Protein AF-A0A925VA22-F1 (afdb_monomer_lite)

pLDDT: mean 89.5, std 6.54, range [64.44, 97.0]

Radius of gyration: 14.25 Å; chains: 1; bounding box: 31×29×47 Å

Secondary structure (DSSP, 8-state):
-HHHHHHHHHHHHHHHHHHHHT-GGGS-TTSEEEEEETTEEEEEESSPPPTTEEEEEEEETTTEEEEEEEE--TT----------PPP-

Sequence (89 aa):
AQRLDRYFRYWTLRESYTKAHGIGMAMPASAFSFAIEDEAIRLRTTSEPRDTWQFRQWRLGTTHTLALTTELAPHEAADVRVNEVVPLR

Foldseek 3Di:
DVVVVVVQVFVQQVVQVCVQVPPHPVDPPPQWGWDCDPQDIDIDGPDDDDLQWDKHWDDDPDPDIHIHIGRHPNPDDDPDDDDDDDDDD

Structure (mmCIF, N/CA/C/O backbone):
data_AF-A0A925VA22-F1
#
_entry.id   AF-A0A925VA22-F1
#
loop_
_atom_site.group_PDB
_atom_site.id
_atom_site.type_symbol
_atom_site.label_atom_id
_atom_site.label_alt_id
_atom_site.label_comp_id
_atom_site.label_asym_id
_atom_site.label_entity_id
_atom_site.label_seq_id
_atom_site.pdbx_PDB_ins_code
_atom_site.Cartn_x
_atom_site.Cartn_y
_atom_site.Cartn_z
_atom_site.occupancy
_atom_site.B_iso_or_equiv
_atom_site.auth_seq_id
_atom_site.auth_comp_id
_atom_site.auth_asym_id
_atom_site.auth_atom_id
_atom_site.pdbx_PDB_model_num
ATOM 1 N N . ALA A 1 1 ? -18.791 8.180 2.645 1.00 64.44 1 ALA A N 1
ATOM 2 C CA . ALA A 1 1 ? -18.036 6.982 3.074 1.00 64.44 1 ALA A CA 1
ATOM 3 C C . ALA A 1 1 ? -17.285 6.308 1.916 1.00 64.44 1 ALA A C 1
ATOM 5 O O . ALA A 1 1 ? -16.067 6.235 1.978 1.00 64.44 1 ALA A O 1
ATOM 6 N N . GLN A 1 2 ? -17.961 5.900 0.831 1.00 81.75 2 GLN A N 1
ATOM 7 C CA . GLN A 1 2 ? -17.358 5.097 -0.255 1.00 81.75 2 GLN A CA 1
ATOM 8 C C . GLN A 1 2 ? -16.114 5.715 -0.931 1.00 81.75 2 GLN A C 1
ATOM 10 O O . GLN A 1 2 ? -15.171 4.997 -1.249 1.00 81.75 2 GLN A O 1
ATOM 15 N N . ARG A 1 3 ? -16.059 7.045 -1.112 1.00 90.25 3 ARG A N 1
ATOM 16 C CA . ARG A 1 3 ? -14.880 7.721 -1.695 1.00 90.25 3 ARG A CA 1
ATOM 17 C C . ARG A 1 3 ? -13.635 7.621 -0.810 1.00 90.25 3 ARG A C 1
ATOM 19 O O . ARG A 1 3 ? -12.542 7.435 -1.329 1.00 90.25 3 ARG A O 1
ATOM 26 N N . LEU A 1 4 ? -13.804 7.757 0.507 1.00 91.50 4 LEU A N 1
ATOM 27 C CA . LEU A 1 4 ? -12.696 7.700 1.464 1.00 91.50 4 LEU A CA 1
ATOM 28 C C . LEU A 1 4 ? -12.166 6.270 1.606 1.00 91.50 4 LEU A C 1
ATOM 30 O O . LEU A 1 4 ? -10.962 6.056 1.636 1.00 91.50 4 LEU A O 1
ATOM 34 N N . ASP A 1 5 ? -13.072 5.297 1.610 1.00 90.00 5 ASP A N 1
ATOM 35 C CA . ASP A 1 5 ? -12.721 3.880 1.591 1.00 90.00 5 ASP A CA 1
ATOM 36 C C . ASP A 1 5 ? -11.883 3.527 0.355 1.00 90.00 5 ASP A C 1
ATOM 38 O O . ASP A 1 5 ? -10.770 3.013 0.459 1.00 90.00 5 ASP A O 1
ATOM 42 N N . ARG A 1 6 ? -12.365 3.932 -0.827 1.00 91.62 6 ARG A N 1
ATOM 43 C CA . ARG A 1 6 ? -11.637 3.757 -2.084 1.00 91.62 6 ARG A CA 1
ATOM 44 C C . ARG A 1 6 ? -10.282 4.468 -2.061 1.00 91.62 6 ARG A C 1
ATOM 46 O O . ARG A 1 6 ? -9.301 3.891 -2.518 1.00 91.62 6 ARG A O 1
ATOM 53 N N . TYR A 1 7 ? -10.208 5.677 -1.502 1.00 94.19 7 TYR A N 1
ATOM 54 C CA . TYR A 1 7 ? -8.942 6.388 -1.322 1.00 94.19 7 TYR A CA 1
ATOM 55 C C . TYR A 1 7 ? -7.935 5.552 -0.523 1.00 94.19 7 TYR A C 1
ATOM 57 O O . TYR A 1 7 ? -6.828 5.337 -1.008 1.00 94.19 7 TYR A O 1
ATOM 65 N N . PHE A 1 8 ? -8.317 5.016 0.642 1.00 95.19 8 PHE A N 1
ATOM 66 C CA . PHE A 1 8 ? -7.409 4.199 1.452 1.00 95.19 8 PHE A CA 1
ATOM 67 C C . PHE A 1 8 ? -7.031 2.878 0.781 1.00 95.19 8 PHE A C 1
ATOM 69 O O . PHE A 1 8 ? -5.885 2.445 0.920 1.00 95.19 8 PHE A O 1
ATOM 76 N N . ARG A 1 9 ? -7.927 2.279 -0.014 1.00 94.50 9 ARG A N 1
ATOM 77 C CA . ARG A 1 9 ? -7.587 1.098 -0.820 1.00 94.5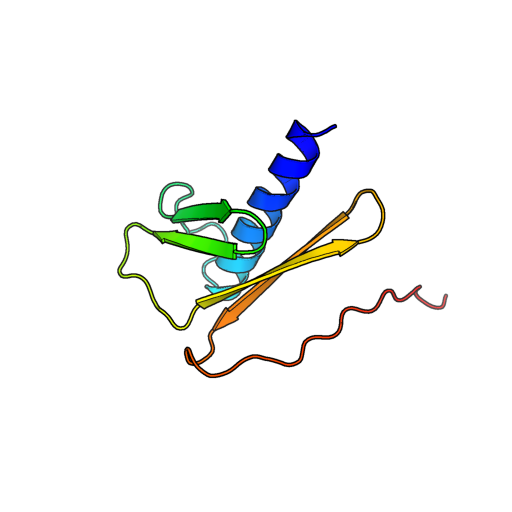0 9 ARG A CA 1
ATOM 78 C C . ARG A 1 9 ? -6.452 1.377 -1.801 1.00 94.50 9 ARG A C 1
ATOM 80 O O . ARG A 1 9 ? -5.477 0.632 -1.826 1.00 94.50 9 ARG A O 1
ATOM 87 N N . TYR A 1 10 ? -6.543 2.464 -2.563 1.00 95.19 10 TYR A N 1
ATOM 88 C CA . TYR A 1 10 ? -5.481 2.846 -3.497 1.00 95.19 10 TYR A CA 1
ATOM 89 C C . TYR A 1 10 ? -4.221 3.334 -2.783 1.00 95.19 10 TYR A C 1
ATOM 91 O O . TYR A 1 10 ? -3.115 2.953 -3.159 1.00 95.19 10 TYR A O 1
ATOM 99 N N . TRP A 1 11 ? -4.380 4.165 -1.755 1.00 95.31 11 TRP A N 1
ATOM 100 C CA . TRP A 1 11 ? -3.267 4.740 -1.007 1.00 95.31 11 TRP A CA 1
ATOM 101 C C . TRP A 1 11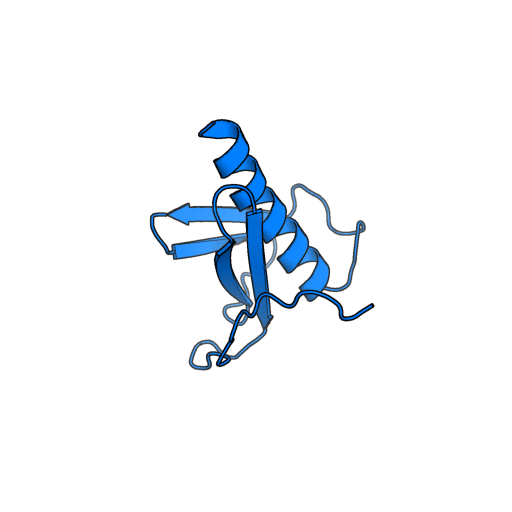 ? -2.394 3.656 -0.370 1.00 95.31 11 TRP A C 1
ATOM 103 O O . TRP A 1 11 ? -1.185 3.643 -0.578 1.00 95.31 11 TRP A O 1
ATOM 113 N N . THR A 1 12 ? -3.002 2.703 0.345 1.00 96.75 12 THR A N 1
ATOM 114 C CA . THR A 1 12 ? -2.258 1.630 1.028 1.00 96.75 12 THR A CA 1
ATOM 115 C C . THR A 1 12 ? -1.509 0.724 0.053 1.00 96.75 12 THR A C 1
ATOM 117 O O . THR A 1 12 ? -0.367 0.363 0.330 1.00 96.75 12 THR A O 1
ATOM 120 N N . LEU A 1 13 ? -2.090 0.416 -1.112 1.00 96.38 13 LEU A N 1
ATOM 121 C CA . LEU A 1 13 ? -1.400 -0.344 -2.156 1.00 96.38 13 LEU A CA 1
ATOM 122 C C . LEU A 1 13 ? -0.174 0.395 -2.684 1.00 96.38 13 LEU A C 1
ATOM 124 O O . LEU A 1 13 ? 0.909 -0.191 -2.722 1.00 96.38 13 LEU A O 1
ATOM 128 N N . ARG A 1 14 ? -0.321 1.684 -3.022 1.00 94.38 14 ARG A N 1
ATOM 129 C CA . ARG A 1 14 ? 0.805 2.509 -3.483 1.00 94.38 14 ARG A CA 1
ATOM 130 C C . ARG A 1 14 ? 1.922 2.561 -2.450 1.00 94.38 14 ARG A C 1
ATOM 132 O O . ARG A 1 14 ? 3.065 2.307 -2.802 1.00 94.38 14 ARG A O 1
ATOM 139 N N . GLU A 1 15 ? 1.587 2.803 -1.187 1.00 95.38 15 GLU A N 1
ATOM 140 C CA . GLU A 1 15 ? 2.557 2.800 -0.089 1.00 95.38 15 GLU A CA 1
ATOM 141 C C . GLU A 1 15 ? 3.263 1.446 0.064 1.00 95.38 15 GLU A C 1
ATOM 143 O O . GLU A 1 15 ? 4.483 1.403 0.199 1.00 95.38 15 GLU A O 1
ATOM 148 N N . SER A 1 16 ? 2.526 0.330 0.014 1.00 96.00 16 SER A N 1
ATOM 149 C CA . SER A 1 16 ? 3.122 -1.007 0.145 1.00 96.00 16 SER A CA 1
ATOM 150 C C . SER A 1 16 ? 4.085 -1.334 -1.002 1.00 96.00 16 SER A C 1
ATOM 152 O O . SER A 1 16 ? 5.161 -1.871 -0.749 1.00 96.00 16 SER A O 1
ATOM 154 N N . TYR A 1 17 ? 3.743 -0.950 -2.237 1.00 94.00 17 TYR A N 1
ATOM 155 C CA . TYR A 1 17 ? 4.581 -1.173 -3.413 1.00 94.00 17 TYR A CA 1
ATOM 156 C C . TYR A 1 17 ? 5.839 -0.308 -3.381 1.00 94.00 17 TYR A C 1
ATOM 158 O O . TYR A 1 17 ? 6.942 -0.821 -3.544 1.00 94.00 17 TYR A O 1
ATOM 166 N N . THR A 1 18 ? 5.698 0.984 -3.075 1.00 92.94 18 THR A N 1
ATOM 167 C CA . THR A 1 18 ? 6.839 1.893 -2.912 1.00 92.94 18 THR A CA 1
ATOM 168 C C . THR A 1 18 ? 7.800 1.398 -1.827 1.00 92.94 18 THR A C 1
ATOM 170 O O . THR A 1 18 ? 9.017 1.455 -2.009 1.00 92.94 18 THR A O 1
ATOM 173 N N . LYS A 1 19 ? 7.266 0.876 -0.712 1.00 93.62 19 LYS A N 1
ATOM 174 C CA . LYS A 1 19 ? 8.066 0.278 0.367 1.00 93.62 19 LYS A CA 1
ATOM 175 C C . LYS A 1 19 ? 8.798 -0.979 -0.088 1.00 93.62 19 LYS A C 1
ATOM 177 O O . LYS A 1 19 ? 9.992 -1.085 0.167 1.00 93.62 19 LYS A O 1
ATOM 182 N N . ALA A 1 20 ? 8.115 -1.892 -0.776 1.00 93.00 20 ALA A N 1
ATOM 183 C CA . ALA A 1 20 ? 8.728 -3.113 -1.294 1.00 93.00 20 ALA A CA 1
ATOM 184 C C . ALA A 1 20 ? 9.817 -2.819 -2.341 1.00 93.00 20 ALA A C 1
ATOM 186 O O . ALA A 1 20 ? 10.855 -3.468 -2.348 1.00 93.00 20 ALA A O 1
ATOM 187 N N . HIS A 1 21 ? 9.624 -1.792 -3.172 1.00 89.31 21 HIS A N 1
ATOM 188 C CA . HIS A 1 21 ? 10.612 -1.357 -4.160 1.00 89.31 21 HIS A CA 1
ATOM 189 C C . HIS A 1 21 ? 11.835 -0.651 -3.531 1.00 89.31 21 HIS A C 1
ATOM 191 O O . HIS A 1 21 ? 12.869 -0.496 -4.180 1.00 89.31 21 HIS A O 1
ATOM 197 N N . GLY A 1 22 ? 11.743 -0.175 -2.285 1.00 88.56 22 GLY A N 1
ATOM 198 C CA . GLY A 1 22 ? 12.891 0.320 -1.513 1.00 88.56 22 GLY A CA 1
ATOM 199 C C . GLY A 1 22 ? 13.439 1.702 -1.894 1.00 88.56 22 GLY A C 1
ATOM 200 O O . GLY A 1 22 ? 14.397 2.158 -1.277 1.00 88.56 22 GLY A O 1
ATOM 201 N N . ILE A 1 23 ? 12.842 2.409 -2.860 1.00 83.00 23 ILE A N 1
ATOM 202 C CA . ILE A 1 23 ? 13.325 3.734 -3.311 1.00 83.00 23 ILE A CA 1
ATOM 203 C C . ILE A 1 23 ? 12.634 4.919 -2.615 1.00 83.00 23 ILE A C 1
ATOM 205 O O . ILE A 1 23 ? 12.924 6.080 -2.907 1.00 83.00 23 ILE A O 1
ATOM 209 N N . GLY A 1 24 ? 11.717 4.642 -1.684 1.00 76.75 24 GLY A N 1
ATOM 210 C CA . GLY A 1 24 ? 10.998 5.665 -0.927 1.00 76.75 24 GLY A CA 1
ATOM 211 C C . GLY A 1 24 ? 10.288 6.676 -1.834 1.00 76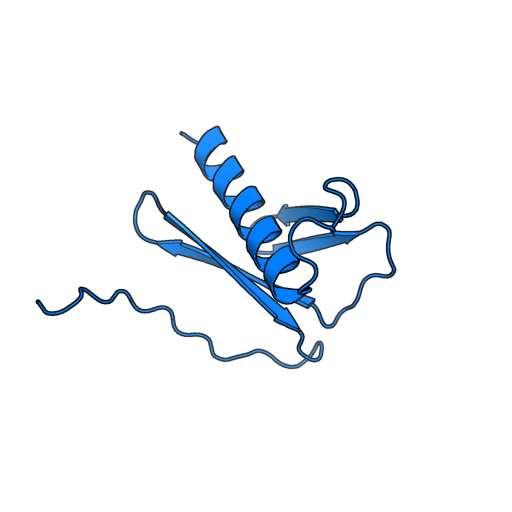.75 24 GLY A C 1
ATOM 212 O O . GLY A 1 24 ? 9.685 6.319 -2.843 1.00 76.75 24 GLY A O 1
ATOM 213 N N . MET A 1 25 ? 10.381 7.962 -1.495 1.00 78.31 25 MET A N 1
ATOM 214 C CA . MET A 1 25 ? 9.721 9.045 -2.241 1.00 78.31 25 MET A CA 1
ATOM 215 C C . MET A 1 25 ? 10.343 9.340 -3.616 1.00 78.31 25 MET A C 1
ATOM 217 O O . MET A 1 25 ? 9.817 10.178 -4.344 1.00 78.31 25 MET A O 1
ATOM 221 N N . ALA A 1 26 ? 11.443 8.678 -3.992 1.00 83.81 26 ALA A N 1
ATOM 222 C CA . ALA A 1 26 ? 12.067 8.886 -5.297 1.00 83.81 26 ALA A CA 1
ATOM 223 C C . ALA A 1 26 ? 11.242 8.295 -6.455 1.00 83.81 26 ALA A C 1
ATOM 225 O O . ALA A 1 26 ? 11.492 8.630 -7.612 1.00 83.81 26 ALA A O 1
ATOM 226 N N . MET A 1 27 ? 10.254 7.435 -6.170 1.00 83.19 27 MET A N 1
ATOM 227 C CA . MET A 1 27 ? 9.359 6.898 -7.192 1.00 83.19 27 MET A CA 1
ATOM 228 C C . MET A 1 27 ? 8.380 7.980 -7.680 1.00 83.19 27 MET A C 1
ATOM 230 O O . MET A 1 27 ? 7.579 8.474 -6.879 1.00 83.19 27 MET A O 1
ATOM 234 N N . PRO A 1 28 ? 8.366 8.334 -8.981 1.00 85.75 28 PRO A N 1
ATOM 235 C CA . PRO A 1 28 ? 7.411 9.305 -9.492 1.00 85.75 28 PRO A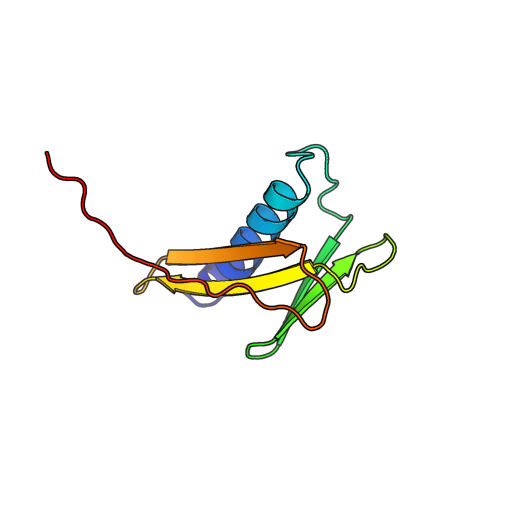 CA 1
ATOM 236 C C . PRO A 1 28 ? 5.980 8.812 -9.292 1.00 85.75 28 PRO A C 1
ATOM 238 O O . PRO A 1 28 ? 5.638 7.683 -9.642 1.00 85.75 28 PRO A O 1
ATOM 241 N N . ALA A 1 29 ? 5.110 9.683 -8.780 1.00 81.62 29 ALA A N 1
ATOM 242 C CA . ALA A 1 29 ? 3.725 9.324 -8.499 1.00 81.62 29 ALA A CA 1
ATOM 243 C C . ALA A 1 29 ? 2.952 8.836 -9.741 1.00 81.62 29 ALA A C 1
ATOM 245 O O . ALA A 1 29 ? 2.013 8.057 -9.592 1.00 81.62 29 ALA A O 1
ATOM 246 N N . SER A 1 30 ? 3.349 9.292 -10.931 1.00 87.94 30 SER A N 1
ATOM 247 C CA . SER A 1 30 ? 2.779 8.930 -12.231 1.00 87.94 30 SER A CA 1
ATOM 248 C C . SER A 1 30 ? 3.384 7.671 -12.861 1.00 87.94 30 SER A C 1
ATOM 250 O O . SER A 1 30 ? 2.869 7.219 -13.879 1.00 87.94 30 SER A O 1
ATOM 252 N N . ALA A 1 31 ? 4.448 7.095 -12.289 1.00 88.38 31 ALA A N 1
ATOM 253 C CA . ALA A 1 31 ? 5.126 5.932 -12.870 1.00 88.38 31 ALA A CA 1
ATOM 254 C C . ALA A 1 31 ? 4.271 4.656 -12.817 1.00 88.38 31 ALA A C 1
ATOM 256 O O . ALA A 1 31 ? 4.495 3.721 -13.584 1.00 88.38 31 ALA A O 1
ATOM 257 N N . PHE A 1 32 ? 3.288 4.609 -11.915 1.00 92.06 32 PHE A N 1
ATOM 258 C CA . PHE A 1 32 ? 2.451 3.438 -11.724 1.00 92.06 32 PHE A CA 1
ATOM 259 C C . PHE A 1 32 ? 1.061 3.777 -11.180 1.00 92.06 32 PHE A C 1
ATOM 261 O O . PHE A 1 32 ? 0.819 4.822 -10.575 1.00 92.06 32 PHE A O 1
ATOM 268 N N . SER A 1 33 ? 0.138 2.843 -11.369 1.00 93.50 33 SER A N 1
ATOM 269 C CA . SER A 1 33 ? -1.206 2.849 -10.806 1.00 93.50 33 SER A CA 1
ATOM 270 C C . SER A 1 33 ? -1.675 1.419 -10.543 1.00 93.50 33 SER A C 1
ATOM 272 O O . SER A 1 33 ? -1.058 0.456 -10.992 1.00 93.50 33 SER A O 1
ATOM 274 N N . PHE A 1 34 ? -2.780 1.279 -9.815 1.00 94.50 34 PHE A N 1
ATOM 275 C CA . PHE A 1 34 ? -3.421 -0.011 -9.584 1.00 94.50 34 PHE A CA 1
ATOM 276 C C . PHE A 1 34 ? -4.782 -0.055 -10.270 1.00 94.50 34 PHE A C 1
ATOM 278 O O . PHE A 1 34 ? -5.531 0.920 -10.240 1.00 94.50 34 PHE A O 1
ATOM 285 N N . ALA A 1 35 ? -5.118 -1.201 -10.853 1.00 93.56 35 ALA A N 1
ATOM 286 C CA . ALA A 1 35 ? -6.493 -1.571 -11.153 1.00 93.56 35 ALA A CA 1
ATOM 287 C C . ALA A 1 35 ? -6.971 -2.536 -10.068 1.00 93.56 35 ALA A C 1
ATOM 289 O O . ALA A 1 35 ? -6.268 -3.490 -9.738 1.00 93.56 35 ALA A O 1
ATOM 290 N N . ILE A 1 36 ? -8.141 -2.250 -9.501 1.00 91.94 36 ILE A N 1
ATOM 291 C CA . ILE A 1 36 ? -8.760 -3.057 -8.453 1.00 91.94 36 ILE A CA 1
ATOM 292 C C . ILE A 1 36 ? -10.143 -3.445 -8.969 1.00 91.94 36 ILE A C 1
ATOM 294 O O . ILE A 1 36 ? -11.028 -2.592 -9.052 1.00 91.94 36 ILE A O 1
ATOM 298 N N . GLU A 1 37 ? -10.292 -4.701 -9.368 1.00 87.38 37 GLU A N 1
ATOM 299 C CA . GLU A 1 37 ? -11.509 -5.263 -9.961 1.00 87.38 37 GLU A CA 1
ATOM 300 C C . GLU A 1 37 ? -11.923 -6.461 -9.109 1.00 87.38 37 GLU A C 1
ATOM 302 O O . GLU A 1 37 ? -11.186 -7.441 -9.030 1.00 87.38 37 GLU A O 1
ATOM 307 N N . ASP A 1 38 ? -13.063 -6.348 -8.425 1.00 80.94 38 ASP A N 1
ATOM 308 C CA . ASP A 1 38 ? -13.507 -7.286 -7.389 1.00 80.94 38 ASP A CA 1
ATOM 309 C C . ASP A 1 38 ? -12.422 -7.504 -6.311 1.00 80.94 38 ASP A C 1
ATOM 311 O O . ASP A 1 38 ? -12.146 -6.594 -5.517 1.00 80.94 38 ASP A O 1
ATOM 315 N N . GLU A 1 39 ? -11.781 -8.676 -6.330 1.00 76.94 39 GLU A N 1
ATOM 316 C CA . GLU A 1 39 ? -10.674 -9.093 -5.454 1.00 76.94 39 GLU A CA 1
ATOM 317 C C . GLU A 1 39 ? -9.310 -9.103 -6.176 1.00 76.94 39 GLU A C 1
ATOM 319 O O . GLU A 1 39 ? -8.266 -9.319 -5.560 1.00 76.94 39 GLU A O 1
ATOM 324 N N . ALA A 1 40 ? -9.281 -8.857 -7.490 1.00 88.06 40 ALA A N 1
ATOM 325 C CA . ALA A 1 40 ? -8.053 -8.836 -8.273 1.00 88.06 40 ALA A CA 1
ATOM 326 C C . ALA A 1 40 ? -7.380 -7.458 -8.213 1.00 88.06 40 ALA A C 1
ATOM 328 O O . ALA A 1 40 ? -7.978 -6.426 -8.530 1.00 88.06 40 ALA A O 1
ATOM 329 N N . ILE A 1 41 ? -6.094 -7.451 -7.862 1.00 94.50 41 ILE A N 1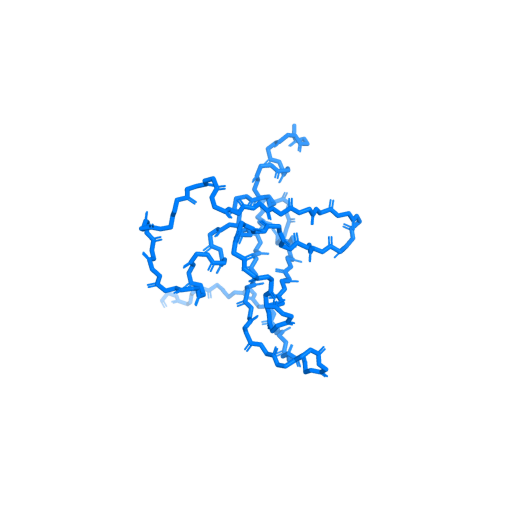
ATOM 330 C CA . ILE A 1 41 ? -5.257 -6.250 -7.809 1.00 94.50 41 ILE A CA 1
ATOM 331 C C . ILE A 1 41 ? -4.172 -6.380 -8.872 1.00 94.50 41 ILE A C 1
ATOM 333 O O . ILE A 1 41 ? -3.359 -7.301 -8.828 1.00 94.50 41 ILE A O 1
ATOM 337 N N . ARG A 1 42 ? -4.150 -5.454 -9.834 1.00 92.25 42 ARG A N 1
ATOM 338 C CA . ARG A 1 42 ? -3.171 -5.447 -10.929 1.00 92.25 42 ARG A CA 1
ATOM 339 C C . ARG A 1 42 ? -2.372 -4.153 -10.929 1.00 92.25 42 ARG A C 1
ATOM 341 O O . ARG A 1 42 ? -2.952 -3.066 -10.917 1.00 92.25 42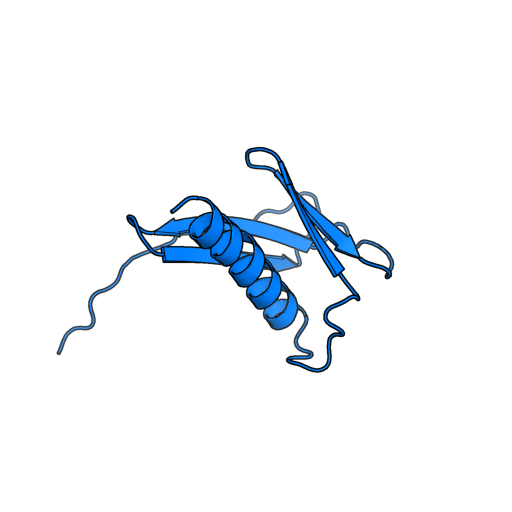 ARG A O 1
ATOM 348 N N . LEU A 1 43 ? -1.049 -4.271 -10.990 1.00 93.31 43 LEU A N 1
ATOM 349 C CA . LEU A 1 43 ? -0.151 -3.140 -11.200 1.00 93.31 43 LEU A CA 1
ATOM 350 C C . LEU A 1 43 ? -0.181 -2.724 -12.676 1.00 93.31 43 LEU A C 1
ATOM 352 O O . LEU A 1 43 ? -0.059 -3.551 -13.576 1.00 93.31 43 LEU A O 1
ATOM 356 N N . ARG A 1 44 ? -0.309 -1.424 -12.923 1.00 91.75 44 ARG A N 1
ATOM 357 C CA . ARG A 1 44 ? -0.051 -0.790 -14.216 1.00 91.75 44 ARG A CA 1
ATOM 358 C C . ARG A 1 44 ? 1.159 0.107 -14.033 1.00 91.75 44 ARG A C 1
ATOM 360 O O . ARG A 1 44 ? 1.106 1.020 -13.218 1.00 91.75 44 ARG A O 1
ATOM 367 N N . THR A 1 45 ? 2.230 -0.138 -14.768 1.00 89.62 45 THR A N 1
ATOM 368 C CA . THR A 1 45 ? 3.479 0.628 -14.674 1.00 89.62 45 THR A CA 1
ATOM 369 C C . THR A 1 45 ? 3.943 1.032 -16.065 1.00 89.62 45 THR A C 1
ATOM 371 O O . THR A 1 45 ? 3.591 0.379 -17.047 1.00 89.62 45 THR A O 1
ATOM 374 N N . THR A 1 46 ? 4.685 2.133 -16.158 1.00 84.31 46 THR A N 1
ATOM 375 C CA . THR A 1 46 ? 5.348 2.543 -17.403 1.00 84.31 46 THR A CA 1
ATOM 376 C C . THR A 1 46 ? 6.619 1.739 -17.680 1.00 84.31 46 THR A C 1
ATOM 378 O O . THR A 1 46 ? 7.115 1.761 -18.802 1.00 84.31 46 THR A O 1
ATOM 381 N N . SER A 1 47 ? 7.160 1.052 -16.671 1.00 79.75 47 SER A N 1
ATOM 382 C CA . SER A 1 47 ? 8.248 0.084 -16.827 1.00 79.75 47 SER A CA 1
ATOM 383 C C . SER A 1 47 ? 7.722 -1.278 -17.289 1.00 79.75 47 SER A C 1
ATOM 385 O O . SER A 1 47 ? 6.516 -1.524 -17.282 1.00 79.75 47 SER A O 1
ATOM 387 N N . GLU A 1 48 ? 8.623 -2.198 -17.631 1.00 76.00 48 GLU A N 1
ATOM 388 C CA . GLU A 1 48 ? 8.235 -3.584 -17.898 1.00 76.00 48 GLU A CA 1
ATOM 389 C C . GLU A 1 48 ? 7.528 -4.190 -16.670 1.00 76.00 48 GLU A C 1
ATOM 391 O O . GLU A 1 48 ? 8.044 -4.079 -15.547 1.00 76.00 48 GLU A O 1
ATOM 396 N N . PRO A 1 49 ? 6.333 -4.788 -16.842 1.00 73.69 49 PRO A N 1
ATOM 397 C CA . PRO A 1 49 ? 5.650 -5.484 -15.764 1.00 73.69 49 PRO A CA 1
ATOM 398 C C . PRO A 1 49 ? 6.489 -6.677 -15.314 1.00 73.69 49 PRO A C 1
ATOM 400 O O . PRO A 1 49 ? 6.850 -7.521 -16.131 1.00 73.69 49 PRO A O 1
ATOM 403 N N . ARG A 1 50 ? 6.760 -6.771 -14.012 1.00 81.50 50 ARG A N 1
ATOM 404 C CA . ARG A 1 50 ? 7.288 -8.002 -13.420 1.00 81.50 50 ARG A CA 1
ATOM 405 C C . ARG A 1 50 ? 6.123 -8.818 -12.892 1.00 81.50 50 ARG A C 1
ATOM 407 O O . ARG A 1 50 ? 5.346 -8.322 -12.076 1.00 81.50 50 ARG A O 1
ATOM 414 N N . ASP A 1 51 ? 6.022 -10.052 -13.354 1.00 83.75 51 ASP A N 1
ATOM 415 C CA . ASP A 1 51 ? 5.065 -11.050 -12.872 1.00 83.75 51 ASP A CA 1
ATOM 416 C C . ASP A 1 51 ? 5.397 -11.554 -11.458 1.00 83.75 51 ASP A C 1
ATOM 418 O O . ASP A 1 51 ? 4.579 -12.226 -10.832 1.00 83.75 51 ASP A O 1
ATOM 422 N N . THR A 1 52 ? 6.561 -11.170 -10.927 1.00 91.31 52 THR A N 1
ATOM 423 C CA . THR A 1 52 ? 6.977 -11.480 -9.561 1.00 91.31 52 THR A CA 1
ATOM 424 C C . THR A 1 52 ? 6.264 -10.652 -8.493 1.00 91.31 52 THR A C 1
ATOM 426 O O . THR A 1 52 ? 6.226 -11.037 -7.324 1.00 91.31 52 THR A O 1
ATOM 429 N N . TRP A 1 53 ? 5.682 -9.506 -8.856 1.00 93.31 53 TRP A N 1
ATOM 430 C CA . TRP A 1 53 ? 4.966 -8.673 -7.896 1.00 93.31 53 TRP A CA 1
ATOM 431 C C . TRP A 1 53 ? 3.575 -9.224 -7.608 1.00 93.31 53 TRP A C 1
ATOM 433 O O . TRP A 1 53 ? 2.726 -9.326 -8.493 1.00 93.31 53 TRP A O 1
ATOM 443 N N . GLN A 1 54 ? 3.312 -9.479 -6.333 1.00 93.88 54 GLN A N 1
ATOM 444 C CA . GLN A 1 54 ? 2.010 -9.913 -5.847 1.00 93.88 54 GLN A CA 1
ATOM 445 C C . GLN A 1 54 ? 1.475 -8.927 -4.816 1.00 93.88 54 GLN A C 1
ATOM 447 O O . GLN A 1 54 ? 2.214 -8.415 -3.972 1.00 93.88 54 GLN A O 1
ATOM 452 N N . PHE A 1 55 ? 0.166 -8.689 -4.870 1.00 94.62 55 PHE A N 1
ATOM 453 C CA . PHE A 1 55 ? -0.518 -7.695 -4.051 1.00 94.62 55 PHE A CA 1
ATOM 454 C C . PHE A 1 55 ? -1.668 -8.340 -3.297 1.00 94.62 55 PHE A C 1
ATOM 456 O O . PHE A 1 55 ? -2.482 -9.055 -3.878 1.00 94.62 55 PHE A O 1
ATOM 463 N N . ARG A 1 56 ? -1.755 -8.059 -2.000 1.00 94.81 56 ARG A N 1
ATOM 464 C CA . ARG A 1 56 ? -2.858 -8.495 -1.142 1.00 94.81 56 ARG A CA 1
ATOM 465 C C . ARG A 1 56 ? -3.340 -7.341 -0.287 1.00 94.81 56 ARG A C 1
ATOM 467 O O . ARG A 1 56 ? -2.553 -6.476 0.098 1.00 94.81 56 ARG A O 1
ATOM 474 N N . GLN A 1 57 ? -4.635 -7.322 0.004 1.00 94.94 57 GLN A N 1
ATOM 475 C CA . GLN A 1 57 ? -5.259 -6.274 0.798 1.00 94.94 57 GLN A CA 1
ATOM 476 C C . GLN A 1 57 ? -6.274 -6.879 1.766 1.00 94.94 57 GLN A C 1
ATOM 478 O O . GLN A 1 57 ? -6.995 -7.807 1.418 1.00 94.94 57 GLN A O 1
ATOM 483 N N . TRP A 1 58 ? -6.338 -6.330 2.975 1.00 94.12 58 TRP A N 1
ATOM 484 C CA . TRP A 1 58 ? -7.290 -6.719 4.009 1.00 94.12 58 TRP A CA 1
ATOM 485 C C . TRP A 1 58 ? -8.012 -5.488 4.539 1.00 94.12 58 TRP A C 1
ATOM 487 O O . TRP A 1 58 ? -7.415 -4.419 4.711 1.00 94.12 58 TRP A O 1
ATOM 497 N N . ARG A 1 59 ? -9.295 -5.657 4.855 1.00 91.94 59 ARG A N 1
ATOM 498 C CA . ARG A 1 59 ? -10.042 -4.702 5.671 1.00 91.94 59 ARG A CA 1
ATOM 499 C C . ARG A 1 59 ? -9.899 -5.104 7.137 1.00 91.94 59 ARG A C 1
ATOM 501 O O . ARG A 1 59 ? -10.276 -6.212 7.503 1.00 91.94 59 ARG A O 1
ATOM 508 N N . LEU A 1 60 ? -9.364 -4.209 7.964 1.00 91.75 60 LEU A N 1
ATOM 509 C CA . LEU A 1 60 ? -9.206 -4.427 9.401 1.00 91.75 60 LEU A CA 1
ATOM 510 C C . LEU A 1 60 ? -10.290 -3.630 10.137 1.00 91.75 60 LEU A C 1
ATOM 512 O O . LEU A 1 60 ? -10.264 -2.397 10.189 1.00 91.75 60 LEU A O 1
ATOM 516 N N . GLY A 1 61 ? -11.295 -4.340 10.648 1.00 88.06 61 GLY A N 1
ATOM 517 C CA . GLY A 1 61 ? -12.482 -3.723 11.236 1.00 88.06 61 GLY A CA 1
ATOM 518 C C . GLY A 1 61 ? -13.254 -2.855 10.233 1.00 88.06 61 GLY A C 1
ATOM 519 O O . GLY A 1 61 ? -13.387 -3.181 9.052 1.00 88.06 61 GLY A O 1
ATOM 520 N N . THR A 1 62 ? -13.797 -1.730 10.701 1.00 87.62 62 THR A N 1
ATOM 521 C CA . THR A 1 62 ? -14.643 -0.852 9.876 1.00 87.62 62 THR A CA 1
ATOM 522 C C . THR A 1 62 ? -13.877 0.292 9.211 1.00 87.62 62 THR A C 1
ATOM 524 O O . THR A 1 62 ? -14.365 0.828 8.213 1.00 87.62 62 THR A O 1
ATOM 527 N N . THR A 1 63 ? -12.689 0.648 9.710 1.00 88.75 63 THR A N 1
ATOM 528 C CA . THR A 1 63 ? -11.995 1.898 9.349 1.00 88.75 63 THR A CA 1
ATOM 529 C C . THR A 1 63 ? -10.597 1.724 8.765 1.00 88.75 63 THR A C 1
ATOM 531 O O . THR A 1 63 ? -10.102 2.665 8.147 1.00 88.75 63 THR A O 1
ATOM 534 N N . HIS A 1 64 ? -9.957 0.562 8.914 1.00 92.69 64 HIS A N 1
ATOM 535 C CA . HIS A 1 64 ? -8.564 0.382 8.511 1.00 92.69 64 HIS A CA 1
ATOM 536 C C . HIS A 1 64 ? -8.435 -0.515 7.281 1.00 92.69 64 HIS A C 1
ATOM 538 O O . HIS A 1 64 ? -9.181 -1.474 7.082 1.00 92.69 64 HIS A O 1
ATOM 544 N N . THR A 1 65 ? -7.458 -0.187 6.440 1.00 95.56 65 THR A N 1
ATOM 545 C CA . THR A 1 65 ? -7.075 -0.974 5.266 1.00 95.56 65 THR A CA 1
ATOM 546 C C . THR A 1 65 ? -5.591 -1.289 5.364 1.00 95.56 65 THR A C 1
ATOM 548 O O . THR A 1 65 ? -4.784 -0.387 5.580 1.00 95.56 65 THR A O 1
ATOM 551 N N . LEU A 1 66 ? -5.238 -2.560 5.202 1.00 96.50 66 LEU A N 1
ATOM 552 C CA . LEU A 1 66 ? -3.864 -3.048 5.172 1.00 96.50 66 LEU A CA 1
ATOM 553 C C . LEU A 1 66 ? -3.554 -3.560 3.770 1.00 96.50 66 LEU A C 1
ATOM 555 O O . LEU A 1 66 ? -4.356 -4.302 3.215 1.00 96.50 66 LEU A O 1
ATOM 559 N N . ALA A 1 67 ? -2.391 -3.215 3.226 1.00 97.00 67 ALA A N 1
ATOM 560 C CA . ALA A 1 67 ? -1.905 -3.755 1.962 1.00 97.00 67 ALA A CA 1
ATOM 561 C C . ALA A 1 67 ? -0.506 -4.354 2.132 1.00 97.00 67 ALA A C 1
ATOM 563 O O . ALA A 1 67 ? 0.322 -3.811 2.866 1.00 97.00 67 ALA A O 1
ATOM 564 N N . LEU A 1 68 ? -0.255 -5.455 1.429 1.00 96.19 68 LEU A N 1
ATOM 565 C CA . LEU A 1 68 ? 1.028 -6.137 1.351 1.00 96.19 68 LEU A CA 1
ATOM 566 C C . LEU A 1 68 ? 1.434 -6.268 -0.115 1.00 96.19 68 LEU A C 1
ATOM 568 O O . LEU A 1 68 ? 0.646 -6.731 -0.941 1.00 96.19 68 LEU A O 1
ATOM 572 N N . THR A 1 69 ? 2.683 -5.911 -0.396 1.00 95.88 69 THR A N 1
ATOM 573 C CA . THR A 1 69 ? 3.360 -6.221 -1.655 1.00 95.88 69 THR A CA 1
ATOM 574 C C . THR A 1 69 ? 4.472 -7.222 -1.365 1.00 95.88 69 THR A C 1
ATOM 576 O O . THR A 1 69 ? 5.250 -7.013 -0.435 1.00 95.88 69 THR A O 1
ATOM 579 N N . THR A 1 70 ? 4.552 -8.292 -2.152 1.00 94.94 70 THR A N 1
ATOM 580 C CA . THR A 1 70 ? 5.638 -9.282 -2.104 1.00 94.94 70 THR A CA 1
ATOM 581 C C . THR A 1 70 ? 6.239 -9.475 -3.489 1.00 94.94 70 THR A C 1
ATOM 583 O O . THR A 1 70 ? 5.509 -9.418 -4.476 1.00 94.94 70 THR A O 1
ATOM 586 N N . GLU A 1 71 ? 7.542 -9.737 -3.552 1.00 94.19 71 GLU A N 1
ATOM 587 C CA . GLU A 1 71 ? 8.224 -10.204 -4.763 1.00 94.19 71 GLU A CA 1
ATOM 588 C C . GLU A 1 71 ? 8.468 -11.712 -4.617 1.00 94.19 71 GLU A C 1
ATOM 590 O O . GLU A 1 71 ? 9.258 -12.129 -3.774 1.00 94.19 71 GLU A O 1
ATOM 595 N N . LEU A 1 72 ? 7.725 -12.527 -5.363 1.00 93.00 72 LEU A N 1
ATOM 596 C CA . LEU A 1 72 ? 7.759 -13.995 -5.330 1.00 93.00 72 LEU A CA 1
ATOM 597 C C . LEU A 1 72 ? 7.633 -14.529 -6.754 1.00 93.00 72 LEU A C 1
ATOM 599 O O . LEU A 1 72 ? 7.088 -13.836 -7.608 1.00 93.00 72 LEU A O 1
ATOM 603 N N . ALA A 1 73 ? 8.078 -15.754 -7.041 1.00 92.31 73 ALA A N 1
ATOM 604 C CA . ALA A 1 73 ? 7.830 -16.316 -8.367 1.00 92.31 73 ALA A CA 1
ATOM 605 C C . ALA A 1 73 ? 6.308 -16.434 -8.642 1.00 92.31 73 ALA A C 1
ATOM 607 O O . ALA A 1 73 ? 5.529 -16.600 -7.702 1.00 92.31 73 ALA A O 1
ATOM 608 N N . PRO A 1 74 ? 5.843 -16.405 -9.908 1.00 87.38 74 PRO A N 1
ATOM 609 C CA . PRO A 1 74 ? 4.406 -16.379 -10.232 1.00 87.38 74 PRO A CA 1
ATOM 610 C C . PRO A 1 74 ? 3.576 -17.545 -9.671 1.00 87.38 74 PRO A C 1
ATOM 612 O O . PRO A 1 74 ? 2.364 -17.431 -9.518 1.00 87.38 74 PRO A O 1
ATOM 615 N N . HIS A 1 75 ? 4.223 -18.677 -9.394 1.00 88.31 75 HIS A N 1
ATOM 616 C CA . HIS A 1 75 ? 3.602 -19.890 -8.857 1.00 88.31 75 HIS A CA 1
ATOM 617 C C . HIS A 1 75 ? 3.781 -20.041 -7.339 1.00 88.31 75 HIS A C 1
ATOM 619 O O . HIS A 1 75 ? 3.270 -20.992 -6.751 1.00 88.31 75 HIS A O 1
ATOM 625 N N . GLU A 1 76 ? 4.508 -19.128 -6.701 1.00 92.88 76 GLU A N 1
ATOM 626 C CA . GLU A 1 76 ? 4.705 -19.104 -5.259 1.00 92.88 76 GLU A CA 1
ATOM 627 C C . GLU A 1 76 ? 3.698 -18.162 -4.608 1.00 92.88 76 GLU A C 1
ATOM 629 O O . GLU A 1 76 ? 3.315 -17.143 -5.173 1.00 92.88 76 GLU A O 1
ATOM 634 N N . ALA A 1 77 ? 3.287 -18.471 -3.383 1.00 88.81 77 ALA A N 1
ATOM 635 C CA . ALA A 1 77 ? 2.493 -17.567 -2.569 1.00 88.81 77 ALA A CA 1
ATOM 636 C C . ALA A 1 77 ? 2.972 -17.663 -1.123 1.00 88.81 77 ALA A C 1
ATOM 638 O O . ALA A 1 77 ? 3.073 -18.756 -0.568 1.00 88.81 77 ALA A O 1
ATOM 639 N N . ALA A 1 78 ? 3.254 -16.524 -0.490 1.00 89.38 78 ALA A N 1
ATOM 640 C CA . ALA A 1 78 ? 3.586 -16.538 0.931 1.00 89.38 78 ALA A CA 1
ATOM 641 C C . ALA A 1 78 ? 2.334 -16.848 1.766 1.00 89.38 78 ALA A C 1
ATOM 643 O O . ALA A 1 78 ? 1.299 -16.207 1.565 1.00 89.38 78 ALA A O 1
ATOM 644 N N . ASP A 1 79 ? 2.438 -17.763 2.732 1.00 93.12 79 ASP A N 1
ATOM 645 C CA . ASP A 1 79 ? 1.429 -17.925 3.784 1.00 93.12 79 ASP A CA 1
ATOM 646 C C . ASP A 1 79 ? 1.502 -16.709 4.717 1.00 93.12 79 ASP A C 1
ATOM 648 O O . ASP A 1 79 ? 2.491 -16.500 5.420 1.00 93.12 79 ASP A O 1
ATOM 652 N N . VAL A 1 80 ? 0.481 -15.852 4.667 1.00 93.12 80 VAL A N 1
ATOM 653 C CA . VAL A 1 80 ? 0.448 -14.587 5.408 1.00 93.12 80 VAL A CA 1
ATOM 654 C C . VAL A 1 80 ? -0.698 -14.624 6.397 1.00 93.12 80 VAL A C 1
ATOM 656 O O . VAL A 1 80 ? -1.861 -14.759 6.016 1.00 93.12 80 VAL A O 1
ATOM 659 N N . ARG A 1 81 ? -0.363 -14.418 7.672 1.00 93.44 81 ARG A N 1
ATOM 660 C CA . ARG A 1 81 ? -1.327 -14.272 8.763 1.00 93.44 81 ARG A CA 1
ATOM 661 C C . ARG A 1 81 ? -1.306 -12.845 9.279 1.00 93.44 81 ARG A C 1
ATOM 663 O O . ARG A 1 81 ? -0.243 -12.302 9.574 1.00 93.44 81 ARG A O 1
ATOM 670 N N . VAL A 1 82 ? -2.489 -12.259 9.409 1.00 92.38 82 VAL A N 1
ATOM 671 C CA . VAL A 1 82 ? -2.674 -10.928 9.989 1.00 92.38 82 VAL A CA 1
ATOM 672 C C . VAL A 1 82 ? -3.245 -11.104 11.388 1.00 92.38 82 VAL A C 1
ATOM 674 O O . VAL A 1 82 ? -4.294 -11.721 11.546 1.00 92.38 82 VAL A O 1
ATOM 677 N N . ASN A 1 83 ? -2.549 -10.571 12.390 1.00 91.56 83 ASN A N 1
ATOM 678 C CA . ASN A 1 83 ? -2.969 -10.621 13.787 1.00 91.56 83 ASN A CA 1
ATOM 679 C C . ASN A 1 83 ? -3.098 -9.198 14.336 1.00 91.56 83 ASN A C 1
ATOM 681 O O . ASN A 1 83 ? -2.252 -8.348 14.057 1.00 91.56 83 ASN A O 1
ATOM 685 N N . GLU A 1 84 ? -4.126 -8.957 15.144 1.00 87.88 84 GLU A N 1
ATOM 686 C CA . GLU A 1 84 ? -4.254 -7.745 15.952 1.00 87.88 84 GLU A CA 1
ATOM 687 C C . GLU A 1 84 ? -3.675 -8.020 17.343 1.00 87.88 84 GLU A C 1
ATOM 689 O O . GLU A 1 84 ? -4.041 -9.002 17.989 1.00 87.88 84 GLU A O 1
ATOM 694 N N . VAL A 1 85 ? -2.740 -7.180 17.792 1.00 88.75 85 VAL A N 1
ATOM 695 C CA . VAL A 1 85 ? -2.061 -7.345 19.083 1.00 88.75 85 VAL A CA 1
ATOM 696 C C . VAL A 1 85 ? -2.212 -6.063 19.886 1.00 88.75 85 VAL A C 1
ATOM 698 O O . VAL A 1 85 ? -1.812 -4.991 19.434 1.00 88.75 85 VAL A O 1
ATOM 701 N N . VAL A 1 86 ? -2.764 -6.178 21.093 1.00 88.50 86 VAL A N 1
ATOM 702 C CA . VAL A 1 86 ? -2.817 -5.080 22.064 1.00 88.50 86 VAL A CA 1
ATOM 703 C C . VAL A 1 86 ? -1.509 -5.096 22.863 1.00 88.50 86 VAL A C 1
ATOM 705 O O . VAL A 1 86 ? -1.224 -6.113 23.499 1.00 88.50 86 VAL A O 1
ATOM 708 N N . PRO A 1 87 ? -0.697 -4.021 22.844 1.00 87.81 87 PRO A N 1
ATOM 709 C CA . PRO A 1 87 ? 0.539 -3.976 23.616 1.00 87.81 87 PRO A CA 1
ATOM 710 C C . PRO A 1 87 ? 0.248 -4.158 25.108 1.00 87.81 87 PRO A C 1
ATOM 712 O O . PRO A 1 87 ? -0.600 -3.460 25.668 1.00 87.81 87 PRO A O 1
ATOM 715 N N . LEU A 1 88 ? 0.953 -5.089 25.752 1.00 81.06 88 LEU A N 1
ATOM 716 C CA . LEU A 1 88 ? 0.960 -5.180 27.209 1.00 81.06 88 LEU A CA 1
ATOM 717 C C . LEU A 1 88 ? 1.710 -3.957 27.756 1.00 81.06 88 LEU A C 1
ATOM 719 O O . LEU A 1 88 ? 2.759 -3.591 27.224 1.00 81.06 88 LEU A O 1
ATOM 723 N N . ARG A 1 89 ? 1.114 -3.302 28.756 1.00 65.19 89 ARG A N 1
ATOM 724 C CA . ARG A 1 89 ? 1.725 -2.173 29.469 1.00 65.19 89 ARG A CA 1
ATOM 725 C C . ARG A 1 89 ? 2.928 -2.614 30.287 1.00 65.19 89 ARG A C 1
ATOM 727 O O . ARG A 1 89 ? 2.868 -3.740 30.828 1.00 65.19 89 ARG A O 1
#

=== Feature glossary ===
Feature key, reading from the visual/contextual features back to the raw sequence:

Rendered structure images. Six rendered views show the 3D structure from the faces of a cube — i.e. along ±x, ±y, ±z. Rendering representation is drawn randomly per protein from cartoon (secondary-structure ribbons), sticks (backbone bonds), or molecular surface; coloring is either N→C rainbow (blue at the N-terminus through red at the C-terminus) or one color per chain.

Contact-map, Ramachandran, and PAE plots. The contact map is a binary N×N matrix image: pixel (i, j) is dark where Cα_i and Cα_j are within 8 Å and |i−j|>4. Because the |i−j|>4 filter removes local helical contacts, off-diagonal stripes parallel to the main diagonal indicate parallel β-sheets; stripes perpendicular to it indicate antiparallel β-sheets. The Ramachandran plot scatters every residue's (φ, ψ) pair against the sterically allowed regions. The PAE heatmap renders the predicted-aligned-error matrix.

InterPro / GO / CATH / organism. Database cross-references. InterPro integrates a dozen domain/family signature databases into unified entries with residue-range hits. GO terms attach function/process/location labels with evidence codes. CATH codes position the fold in a four-level structural taxonomy. Organism is the NCBI-taxonomy species name.

Nearest PDB structures. The Foldseek neighbor list gives the closest experimentally determined structures in the PDB, ranked by structural alignment. TM-score near 1 means near-identical fold; near 0.3 means only rough topology match. This is how one finds what a novel AlphaFold prediction most resembles in the solved-structure universe.

Predicted aligned error. PAE(i, j) answers: if I align the predicted and true structures on residue i, how far off (in Å) do I expect residue j to be? A block-diagonal PAE matrix with low values on the blocks and high values off-diagonal is the signature of a multi-domain protein with confidently predicted domains but uncertain inter-domain orientation.

Solvent-accessible surface area. Accessible surface area quantifies burial. A residue with SASA near zero is packed into the hydrophobic core; one with SASA >100 Å² sits on the surface. Computed here via the Shrake–Rupley numerical algorithm with a 1.4 Å probe.

B-factor. B-factor (Debye–Waller factor) reflects atomic displacement in the crystal lattice. It is an experimental observable (units Å²), not a prediction; low values mean the atom is pinned down, high values mean it moves or is heterogeneous across the crystal.

pLDDT. For AlphaFold models, the B-factor field carries pLDDT — the model's own estimate of local accuracy on a 0–100 scale. Regions with pLDDT<50 should be treated as essentially unmodeled; they often correspond to intrinsically disordered segments.

Backbone torsions (φ/ψ). φ (phi) and ψ (psi) are the two rotatable backbone dihedrals per residue: φ is the C(i-1)–N–Cα–C torsion, ψ is the N–Cα–C–N(i+1) torsion, both in degrees on (−180°, 180°]. α-helical residues cluster near (−60°, −45°); β-strand residues near (−120°, +130°). A Ramachandran plot is simply a scatter of (φ, ψ) for every residue.

Radius of gyration, Cα contacts, bounding box. Radius of gyration (Rg) is the root-mean-square distance of Cα atoms from their centroid — a single number for overall size and compactness. A globular domain of N residues has Rg ≈ 2.2·N^0.38 Å; an extended or disordered chain has a much larger Rg. The Cα contact count is the number of residue pairs whose Cα atoms are within 8 Å and are more than four positions apart in sequence — a standard proxy for tertiary packing density. The bounding box is the smallest axis-aligned box enclosing all Cα atoms.

Secondary structure (3-state, P-SEA). Three-state secondary structure (P-SEA) collapses the eight DSSP classes into helix (a), strand (b), and coil (c). P-SEA assigns these from Cα geometry alone — distances and angles — without requiring backbone oxygens, so it works on any Cα trace.

Secondary structure (8-state, DSSP). DSSP 8-state secondary structure assigns each residue one of H (α-helix), G (3₁₀-helix), I (π-helix), E (extended β-strand), B (isolated β-bridge), T (hydrogen-bonded turn), S (bend), or '-' (coil). The assignment is computed from backbone hydrogen-bond geometry via the Kabsch–Sander algorithm.

Foldseek 3Di. A 3Di character summarizes, for each residue, the relative orientation of the Cα frame of its nearest spatial neighbor. Because it encodes fold topology rather than chemistry, 3Di alignments detect remote structural similarity that sequence alignment misses.

mmCIF coordinates. The mmCIF block holds the 3D Cartesian coordinates of each backbone atom (N, Cα, C, O) in ångströms. mmCIF is the PDB's canonical archive format — a tagged-loop text representation of the atomic model.

Sequence. Sequence gives the chain of amino acids in standard one-letter code (A=alanine, C=cysteine, …, Y=tyrosine), read N→C. It is the only feature that is directly encoded by the gene; all structural features are derived from the folded form of this sequence.